Protein AF-A0AA86SM13-F1 (afdb_monomer)

Radius of gyration: 13.55 Å; Cα contacts (8 Å, |Δi|>4): 42; chains: 1; bounding box: 37×20×38 Å

Sequence (58 aa):
SLVDRGVWDAILNGPFVPKITENGVDVLKPISRWTVEESRKAQFDVRARNIISSRSNP

pLDDT: mean 84.31, std 10.44, range [45.75, 95.06]

Nearest PDB structures (foldseek):
  8k5a-assembly1_G  TM=4.048E-01  e=4.354E-01  Escherichia phage T4
  1tjk-assembly1_A  TM=3.470E-01  e=1.374E+00  Daboia russelii pulchella
  6nr9-assembly1_6  TM=3.605E-01  e=1.800E+00  Homo sapiens
  2oli-assembly1_A  TM=3.232E-01  e=1.573E+00  Daboia russelii pulchella
  2h4c-assembly5_E  TM=3.098E-01  e=2.524E+00  Daboia siamensis

Foldseek 3Di:
DVLVVLLVCCLVVPADFDWDQDPNDTDGDPPVPDDPVSVSSNVSNVVNVVVVVVVPPD

Solvent-accessible surface area (backbone atoms only — not comparable to full-atom values): 3477 Å² total; per-residue (Å²): 104,76,66,56,52,46,22,52,48,23,64,74,73,43,72,70,77,66,66,40,74,56,97,91,39,83,38,79,48,57,77,94,73,54,50,75,67,57,50,52,49,40,52,21,26,55,51,32,50,51,56,54,52,62,70,72,54,131

Mean predicted aligned error: 5.93 Å

Secondary structure (DSSP, 8-state):
-HHHHHHHHHHHH-----EEEETTEEEEPPGGG--HHHHHHHHHHHHHHHHHHHHH--

Structure (mmCIF, N/CA/C/O backbone):
data_AF-A0AA86SM13-F1
#
_entry.id   AF-A0AA86SM13-F1
#
loop_
_atom_site.group_PDB
_atom_site.id
_atom_site.type_symbol
_atom_site.label_atom_id
_atom_site.label_alt_id
_atom_site.label_comp_id
_atom_site.label_asym_id
_atom_site.label_entity_id
_atom_site.label_seq_id
_atom_site.pdbx_PDB_ins_code
_atom_site.Cartn_x
_atom_site.Cartn_y
_atom_site.Cartn_z
_atom_site.occupancy
_atom_site.B_iso_or_equiv
_atom_site.auth_seq_id
_atom_site.auth_comp_id
_atom_site.auth_asym_id
_atom_site.auth_atom_id
_atom_site.pdbx_PDB_model_num
ATOM 1 N N . SER A 1 1 ? 18.675 -0.500 -0.305 1.00 78.38 1 SER A N 1
ATOM 2 C CA . SER A 1 1 ? 18.191 0.381 0.785 1.00 78.38 1 SER A CA 1
ATOM 3 C C . SER A 1 1 ? 16.821 -0.092 1.291 1.00 78.38 1 SER A C 1
ATOM 5 O O . SER A 1 1 ? 16.238 -0.985 0.682 1.00 78.38 1 SER A O 1
ATOM 7 N N . LEU A 1 2 ? 16.295 0.441 2.409 1.00 71.44 2 LEU A N 1
ATOM 8 C CA . LEU A 1 2 ? 14.910 0.152 2.853 1.00 71.44 2 LEU A CA 1
ATOM 9 C C . LEU A 1 2 ? 13.865 0.624 1.825 1.00 71.44 2 LEU A C 1
ATOM 11 O O . LEU A 1 2 ? 12.824 -0.006 1.679 1.00 71.44 2 LEU A O 1
ATOM 15 N N . VAL A 1 3 ? 14.185 1.688 1.083 1.00 75.12 3 VAL A N 1
ATOM 16 C CA . VAL A 1 3 ? 13.374 2.208 -0.024 1.00 75.12 3 VAL A CA 1
ATOM 17 C C . VAL A 1 3 ? 13.291 1.189 -1.162 1.00 75.12 3 VAL A C 1
ATOM 19 O O . VAL A 1 3 ? 12.194 0.895 -1.620 1.00 75.12 3 VAL A O 1
ATOM 22 N N . ASP A 1 4 ? 14.418 0.591 -1.563 1.00 79.25 4 ASP A N 1
ATOM 23 C CA . ASP A 1 4 ? 14.432 -0.404 -2.650 1.00 79.25 4 ASP A CA 1
ATOM 24 C C . ASP A 1 4 ? 13.621 -1.650 -2.283 1.00 79.25 4 ASP A C 1
ATOM 26 O 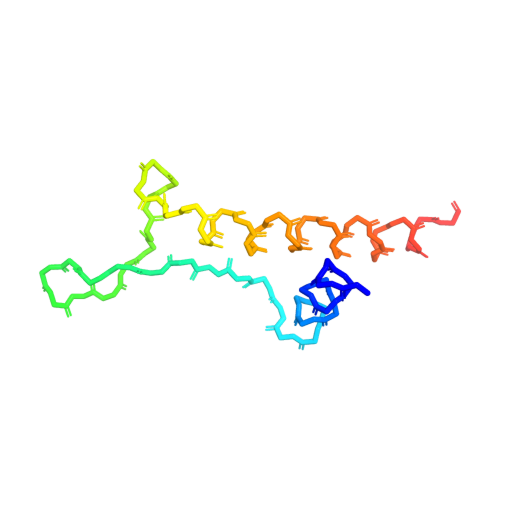O . ASP A 1 4 ? 12.897 -2.182 -3.115 1.00 79.25 4 ASP A O 1
ATOM 30 N N . ARG A 1 5 ? 13.689 -2.089 -1.017 1.00 82.94 5 ARG A N 1
ATOM 31 C CA . ARG A 1 5 ? 12.872 -3.211 -0.529 1.00 82.94 5 ARG A CA 1
ATOM 32 C C . ARG A 1 5 ? 11.376 -2.910 -0.605 1.00 82.94 5 ARG A C 1
ATOM 34 O O . ARG A 1 5 ? 10.633 -3.757 -1.078 1.00 82.94 5 ARG A O 1
ATOM 41 N N . GLY A 1 6 ? 10.949 -1.720 -0.180 1.00 81.94 6 GLY A N 1
ATOM 42 C CA . GLY A 1 6 ? 9.540 -1.321 -0.251 1.00 81.94 6 GLY A CA 1
ATOM 43 C C . GLY A 1 6 ? 9.014 -1.216 -1.685 1.00 81.94 6 GLY A C 1
ATOM 44 O O . GLY A 1 6 ? 7.892 -1.623 -1.957 1.00 81.94 6 GLY A O 1
ATOM 45 N N . VAL A 1 7 ? 9.835 -0.721 -2.616 1.00 82.94 7 VAL A N 1
ATOM 46 C CA . VAL A 1 7 ? 9.472 -0.648 -4.042 1.00 82.94 7 VAL A CA 1
ATOM 47 C C . VAL A 1 7 ? 9.361 -2.042 -4.663 1.00 82.94 7 VAL A C 1
ATOM 49 O O . VAL A 1 7 ? 8.402 -2.303 -5.383 1.00 82.94 7 VAL A O 1
ATOM 52 N N . TRP A 1 8 ? 10.301 -2.950 -4.381 1.00 86.44 8 TRP A N 1
ATOM 53 C CA . TRP A 1 8 ? 10.227 -4.321 -4.897 1.00 86.44 8 TRP A CA 1
ATOM 54 C C . TRP A 1 8 ? 9.041 -5.103 -4.335 1.00 86.44 8 TRP A C 1
ATOM 56 O O . TRP A 1 8 ? 8.400 -5.839 -5.079 1.00 86.44 8 TRP A O 1
ATOM 66 N N . ASP A 1 9 ? 8.717 -4.907 -3.058 1.00 84.06 9 ASP A N 1
ATOM 67 C CA . ASP A 1 9 ? 7.536 -5.500 -2.428 1.00 84.06 9 ASP A CA 1
ATOM 68 C C . ASP A 1 9 ? 6.239 -5.061 -3.129 1.00 84.06 9 ASP A C 1
ATOM 70 O O . ASP A 1 9 ? 5.434 -5.905 -3.512 1.00 84.06 9 ASP A O 1
ATOM 74 N N . ALA A 1 10 ? 6.095 -3.762 -3.409 1.00 85.69 10 ALA A N 1
ATOM 75 C CA . ALA A 1 10 ? 4.960 -3.207 -4.149 1.00 85.69 10 ALA A CA 1
ATOM 76 C C . ALA A 1 10 ? 4.841 -3.749 -5.586 1.00 85.69 10 ALA A C 1
ATOM 78 O O . ALA A 1 10 ? 3.738 -3.963 -6.090 1.00 85.69 10 ALA A O 1
ATOM 79 N N . ILE A 1 11 ? 5.972 -3.984 -6.263 1.00 82.44 11 ILE A N 1
ATOM 80 C CA . ILE A 1 11 ? 5.989 -4.580 -7.610 1.00 82.44 11 ILE A CA 1
ATOM 81 C C . ILE A 1 11 ? 5.509 -6.036 -7.569 1.00 82.44 11 ILE A C 1
ATOM 83 O O . ILE A 1 11 ? 4.763 -6.452 -8.452 1.00 82.44 11 ILE A O 1
ATOM 87 N N . LEU A 1 12 ? 5.940 -6.809 -6.568 1.00 86.88 12 LEU A N 1
ATOM 88 C CA . LEU A 1 12 ? 5.637 -8.238 -6.462 1.00 86.88 12 LEU A CA 1
ATOM 89 C C . LEU A 1 12 ? 4.221 -8.509 -5.944 1.00 86.88 12 LEU A C 1
ATOM 91 O O . LEU A 1 12 ? 3.542 -9.396 -6.455 1.00 86.88 12 LEU A O 1
ATOM 95 N N . ASN A 1 13 ? 3.785 -7.753 -4.938 1.00 85.44 13 ASN A N 1
ATOM 96 C CA . ASN A 1 13 ? 2.538 -8.001 -4.212 1.00 85.44 13 ASN A CA 1
ATOM 97 C C . ASN A 1 13 ? 1.389 -7.080 -4.647 1.00 85.44 13 ASN A C 1
ATOM 99 O O . ASN A 1 13 ? 0.243 -7.285 -4.244 1.00 85.44 13 ASN A O 1
ATOM 103 N N . GLY A 1 14 ? 1.675 -6.090 -5.493 1.00 77.88 14 GLY A N 1
ATOM 104 C CA . GLY A 1 14 ? 0.716 -5.071 -5.890 1.00 77.88 14 GLY A CA 1
ATOM 105 C C . GLY A 1 14 ? 0.586 -3.946 -4.855 1.00 77.88 14 GLY A C 1
ATOM 106 O O . GLY A 1 14 ? 1.242 -3.962 -3.813 1.00 77.88 14 GLY A O 1
ATOM 107 N N . PRO A 1 15 ? -0.248 -2.935 -5.152 1.00 83.06 15 PRO A N 1
ATOM 108 C CA . PRO A 1 15 ? -0.336 -1.732 -4.341 1.00 83.06 15 PRO A CA 1
ATOM 109 C C . PRO A 1 15 ? -0.889 -2.022 -2.943 1.00 83.06 15 PRO A C 1
ATOM 111 O O . PRO A 1 15 ? -1.895 -2.717 -2.779 1.00 83.06 15 PRO A O 1
ATOM 114 N N . PHE A 1 16 ? -0.270 -1.420 -1.935 1.00 87.75 16 PHE A N 1
ATOM 115 C CA . PHE A 1 16 ? -0.763 -1.426 -0.573 1.00 87.75 16 PHE A CA 1
ATOM 116 C C . PHE A 1 16 ? -2.007 -0.538 -0.445 1.00 87.75 16 PHE A C 1
ATOM 118 O O . PHE A 1 16 ? -1.987 0.662 -0.716 1.00 87.75 16 PHE A O 1
ATOM 125 N N . VAL A 1 17 ? -3.106 -1.131 0.025 1.00 87.31 17 VAL A N 1
ATOM 126 C CA . VAL A 1 17 ? -4.370 -0.426 0.256 1.00 87.31 17 VAL A CA 1
ATOM 127 C C . VAL A 1 17 ? -4.789 -0.613 1.717 1.00 87.31 17 VAL A C 1
ATOM 129 O O . VAL A 1 17 ? -5.222 -1.710 2.084 1.00 87.31 17 VAL A O 1
ATOM 132 N N . PRO A 1 18 ? -4.672 0.424 2.570 1.00 91.94 18 PRO A N 1
ATOM 133 C CA . PRO A 1 18 ? -5.063 0.321 3.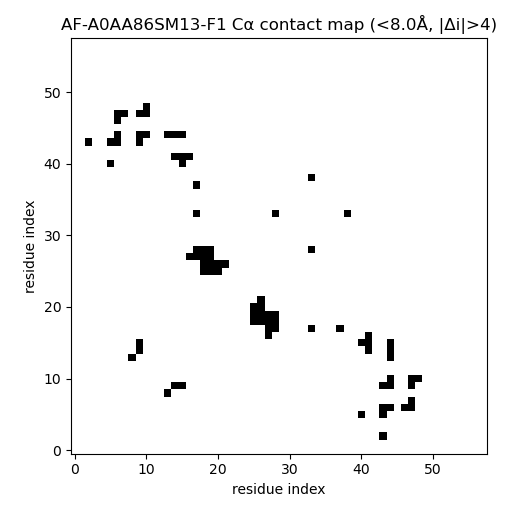969 1.00 91.94 18 PRO A CA 1
ATOM 134 C C . PRO A 1 18 ? -6.573 0.114 4.116 1.00 91.94 18 PRO A C 1
ATOM 136 O O . PRO A 1 18 ? -7.381 0.803 3.484 1.00 91.94 18 PRO A O 1
ATOM 139 N N . LYS A 1 19 ? -6.952 -0.807 5.001 1.00 94.12 19 LYS A N 1
ATOM 140 C CA . LYS A 1 19 ? -8.343 -1.064 5.382 1.00 94.12 19 LYS A CA 1
ATOM 141 C C . LYS A 1 19 ? -8.559 -0.741 6.853 1.00 94.12 19 LYS A C 1
ATOM 143 O O . LYS A 1 19 ? -7.620 -0.759 7.647 1.00 94.12 19 LYS A O 1
ATOM 148 N N . ILE A 1 20 ? -9.796 -0.427 7.197 1.00 94.62 20 ILE A N 1
ATOM 149 C CA . ILE A 1 20 ? -10.250 -0.226 8.568 1.00 94.62 20 ILE A CA 1
ATOM 150 C C . ILE A 1 20 ? -11.560 -0.982 8.758 1.00 94.62 20 ILE A C 1
ATOM 152 O O . ILE A 1 20 ? -12.394 -1.012 7.855 1.00 94.62 20 ILE A O 1
ATOM 156 N N . THR A 1 21 ? -11.735 -1.592 9.923 1.00 95.06 21 THR A N 1
ATOM 157 C CA . THR A 1 21 ? -12.999 -2.226 10.287 1.00 95.06 21 THR A CA 1
ATOM 15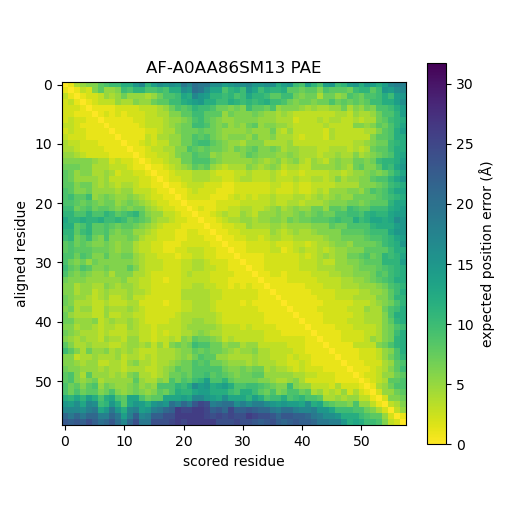8 C C . THR A 1 21 ? -13.910 -1.176 10.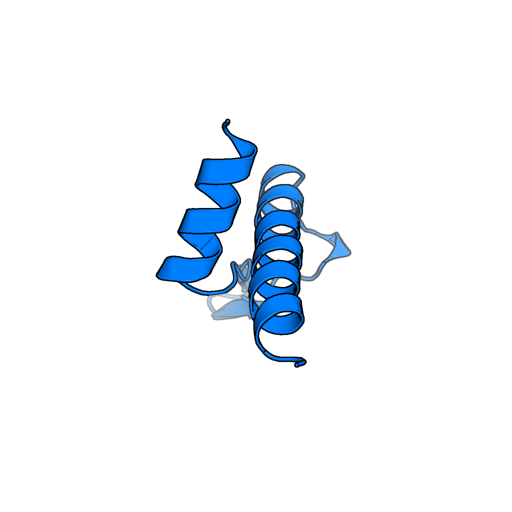917 1.00 95.06 21 THR A C 1
ATOM 160 O O . THR A 1 21 ? -13.603 -0.644 11.984 1.00 95.06 21 THR A O 1
ATOM 163 N N . GLU A 1 22 ? -15.037 -0.881 10.274 1.00 91.75 22 GLU A N 1
ATOM 164 C CA . GLU A 1 22 ? -16.094 -0.024 10.815 1.00 91.75 22 GLU A CA 1
ATOM 165 C C . GLU A 1 22 ? -17.387 -0.837 10.904 1.00 91.75 22 GLU A C 1
ATOM 167 O O . GLU A 1 22 ? -17.799 -1.478 9.941 1.00 91.75 22 GLU A O 1
ATOM 172 N N . ASN A 1 23 ? -18.018 -0.853 12.081 1.00 91.75 23 ASN A N 1
ATOM 173 C CA . ASN A 1 23 ? -19.244 -1.623 12.341 1.00 91.75 23 ASN A CA 1
ATOM 174 C C . ASN A 1 23 ? -19.147 -3.116 11.951 1.00 91.75 23 ASN A C 1
ATOM 176 O O . ASN A 1 23 ? -20.119 -3.708 11.491 1.00 91.75 23 ASN A O 1
ATOM 180 N N . GLY A 1 24 ? -17.967 -3.723 12.123 1.00 94.56 24 GLY A N 1
AT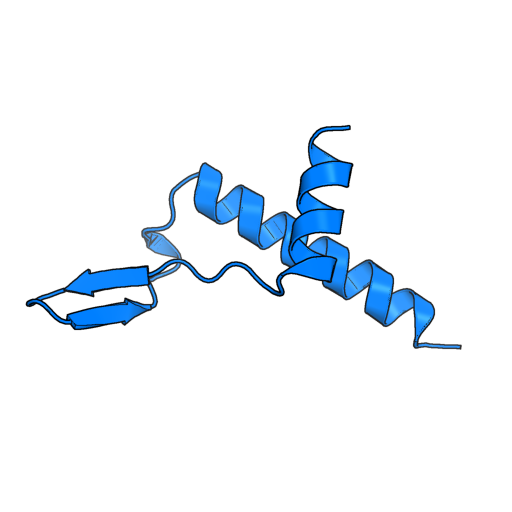OM 181 C CA . GLY A 1 24 ? -17.720 -5.132 11.791 1.00 94.56 24 GLY A CA 1
ATOM 182 C C . GLY A 1 24 ? -17.496 -5.417 10.302 1.00 94.56 24 GLY A C 1
ATOM 183 O O . GLY A 1 24 ? -17.381 -6.581 9.928 1.00 94.56 24 GLY A O 1
ATOM 184 N N . VAL A 1 25 ? -17.415 -4.384 9.458 1.00 94.62 25 VAL A N 1
ATOM 185 C CA . VAL A 1 25 ? -17.146 -4.510 8.022 1.00 94.62 25 VAL A CA 1
ATOM 186 C C . VAL A 1 25 ? -15.800 -3.880 7.690 1.00 94.62 25 VAL A C 1
ATOM 188 O O . VAL A 1 25 ? -15.520 -2.745 8.077 1.00 94.62 25 VAL A O 1
ATOM 191 N N . ASP A 1 26 ? -14.977 -4.603 6.934 1.00 94.75 26 ASP A N 1
ATOM 192 C CA . ASP A 1 26 ? -13.719 -4.074 6.419 1.00 94.75 26 ASP A CA 1
ATOM 193 C C . ASP A 1 26 ? -13.978 -3.145 5.233 1.00 94.75 26 ASP A C 1
ATOM 195 O O . ASP A 1 26 ? -14.384 -3.573 4.149 1.00 94.75 26 ASP A O 1
ATOM 199 N N . VAL A 1 27 ? -13.699 -1.861 5.435 1.00 94.50 27 VAL A N 1
ATOM 200 C CA . VAL A 1 27 ? -13.813 -0.812 4.421 1.00 94.50 27 VAL A CA 1
ATOM 201 C C . VAL A 1 27 ? -12.447 -0.209 4.110 1.00 94.50 27 VAL A C 1
ATOM 203 O O . VAL A 1 27 ? -11.471 -0.384 4.844 1.00 94.50 27 VAL A O 1
ATOM 206 N N . LEU A 1 28 ? -12.352 0.508 2.990 1.00 94.06 28 LEU A N 1
ATOM 207 C CA . LEU A 1 28 ? -11.148 1.268 2.665 1.00 94.06 28 LEU A CA 1
ATOM 208 C C . LEU A 1 28 ? -10.939 2.374 3.696 1.00 94.06 28 LEU A C 1
ATOM 210 O O . LEU A 1 28 ? -11.852 3.144 3.995 1.00 94.06 28 LEU A O 1
ATOM 214 N N . LYS A 1 29 ? -9.718 2.478 4.219 1.00 94.88 29 LYS A N 1
ATOM 215 C CA . LYS A 1 29 ? -9.377 3.519 5.183 1.00 94.88 29 LYS A CA 1
ATOM 216 C C . LYS A 1 29 ? -9.265 4.867 4.459 1.00 94.88 29 LYS A C 1
ATOM 218 O O . LYS A 1 29 ? -8.484 4.964 3.508 1.00 94.88 29 LYS A O 1
ATOM 223 N N . PRO A 1 30 ? -9.968 5.923 4.903 1.00 92.69 30 PRO A N 1
ATOM 224 C CA . PRO A 1 30 ? -9.804 7.260 4.336 1.00 92.69 30 PRO A CA 1
ATOM 225 C C . PRO A 1 30 ? -8.359 7.751 4.470 1.00 92.69 30 PRO A C 1
ATOM 227 O O . PRO A 1 30 ? -7.754 7.562 5.524 1.00 92.69 30 PRO A O 1
ATOM 230 N N . ILE A 1 31 ? -7.830 8.433 3.444 1.00 89.19 31 ILE A N 1
ATOM 231 C CA . ILE A 1 31 ? -6.437 8.935 3.407 1.00 89.19 31 ILE A CA 1
ATOM 232 C C . ILE A 1 31 ? -6.111 9.810 4.626 1.00 89.19 31 ILE A C 1
ATOM 234 O O . ILE A 1 31 ? -5.023 9.721 5.185 1.00 89.19 31 ILE A O 1
ATOM 238 N N . SER A 1 3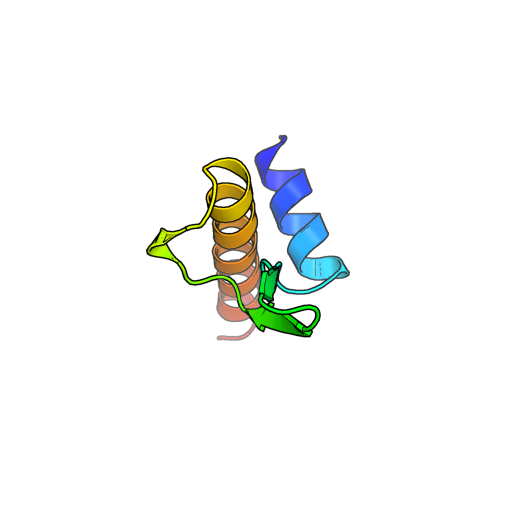2 ? -7.074 10.606 5.099 1.00 92.00 32 SER A N 1
ATOM 239 C CA . SER A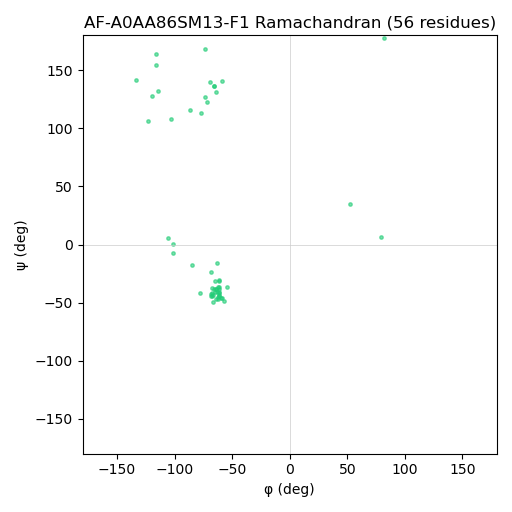 1 32 ? -6.922 11.455 6.290 1.00 92.00 32 SER A CA 1
ATOM 240 C C . SER A 1 32 ? -6.676 10.683 7.591 1.00 92.00 32 SER A C 1
ATOM 242 O O . SER A 1 32 ? -6.252 11.277 8.578 1.00 92.00 32 SER A O 1
ATOM 244 N N . ARG A 1 33 ? -6.946 9.374 7.611 1.00 93.38 33 ARG A N 1
ATOM 245 C CA . ARG A 1 33 ? -6.729 8.486 8.761 1.00 93.38 33 ARG A CA 1
ATOM 246 C C . ARG A 1 33 ? -5.526 7.565 8.583 1.00 93.38 33 ARG A C 1
ATOM 248 O O . ARG A 1 33 ? -5.330 6.665 9.400 1.00 93.38 33 ARG A O 1
ATOM 255 N N . TRP A 1 34 ? -4.756 7.727 7.511 1.00 93.44 34 TRP A N 1
ATOM 256 C CA . TRP A 1 34 ? -3.586 6.891 7.286 1.00 93.44 34 TRP A CA 1
ATOM 257 C C . TRP A 1 34 ? -2.498 7.202 8.310 1.00 93.44 34 TRP A C 1
ATOM 259 O O . TRP A 1 34 ? -2.252 8.361 8.644 1.00 93.44 34 TRP A O 1
ATOM 269 N N . THR A 1 35 ? -1.827 6.164 8.804 1.00 94.12 35 THR A N 1
ATOM 270 C CA . THR A 1 35 ? -0.625 6.346 9.617 1.00 94.12 35 THR A CA 1
ATOM 271 C C . THR A 1 35 ? 0.548 6.771 8.734 1.00 94.12 35 THR A C 1
ATOM 273 O O . THR A 1 35 ? 0.505 6.699 7.498 1.00 94.12 35 THR A O 1
ATOM 276 N N . VAL A 1 36 ? 1.634 7.210 9.369 1.00 93.12 36 VAL A N 1
ATOM 277 C CA . VAL A 1 36 ? 2.871 7.573 8.666 1.00 93.12 36 VAL A CA 1
ATOM 278 C C . VAL A 1 36 ? 3.443 6.364 7.919 1.00 93.12 36 VAL A C 1
ATOM 280 O O . VAL A 1 36 ? 3.922 6.492 6.793 1.00 93.12 36 VAL A O 1
ATOM 283 N N . GLU A 1 37 ? 3.356 5.175 8.510 1.00 91.06 37 GLU A N 1
ATOM 284 C CA . GLU A 1 37 ? 3.827 3.918 7.929 1.00 91.06 37 GLU A CA 1
ATOM 285 C C . GLU A 1 37 ? 2.983 3.509 6.722 1.00 91.06 37 GLU A C 1
ATOM 287 O O . GLU A 1 37 ? 3.539 3.131 5.690 1.00 91.06 37 GLU A O 1
ATOM 292 N N . GLU A 1 38 ? 1.656 3.617 6.827 1.00 93.00 38 GLU A N 1
ATOM 293 C CA . GLU A 1 38 ? 0.732 3.339 5.722 1.00 93.00 38 GLU A CA 1
ATOM 294 C C . GLU A 1 38 ? 0.985 4.293 4.549 1.00 93.00 38 GLU A C 1
ATOM 296 O O . GLU A 1 38 ? 1.124 3.861 3.403 1.00 93.00 38 GLU A O 1
ATOM 301 N N . SER A 1 39 ? 1.157 5.581 4.853 1.00 90.56 39 SER A N 1
ATOM 302 C CA . SER A 1 39 ? 1.495 6.610 3.868 1.00 90.56 39 SER A CA 1
ATOM 303 C C . SER A 1 39 ? 2.841 6.339 3.194 1.00 90.56 39 SER A C 1
ATOM 305 O O . SER A 1 39 ? 2.973 6.484 1.979 1.00 90.56 39 SER A O 1
ATOM 307 N N . ARG A 1 40 ? 3.851 5.901 3.958 1.00 89.62 40 ARG A N 1
ATOM 308 C CA . ARG A 1 40 ? 5.168 5.536 3.418 1.00 89.62 40 ARG A CA 1
ATOM 309 C C . ARG A 1 40 ? 5.082 4.325 2.486 1.00 89.62 40 ARG A C 1
ATOM 311 O O . ARG A 1 40 ? 5.734 4.340 1.446 1.00 89.62 40 ARG A O 1
ATOM 318 N N . LYS A 1 41 ? 4.284 3.306 2.823 1.00 87.81 41 LYS A N 1
ATOM 319 C CA . LYS A 1 41 ? 4.062 2.143 1.945 1.00 87.81 41 LYS A CA 1
ATOM 320 C C . LYS A 1 41 ? 3.402 2.551 0.628 1.00 87.81 41 LYS A C 1
ATOM 322 O O . LYS A 1 41 ? 3.936 2.231 -0.427 1.00 87.81 41 LYS A O 1
ATOM 327 N N . ALA A 1 42 ? 2.349 3.364 0.682 1.00 87.38 42 ALA A N 1
ATOM 328 C CA . ALA A 1 42 ? 1.683 3.859 -0.523 1.00 87.38 42 ALA A CA 1
ATOM 329 C C . ALA A 1 42 ? 2.606 4.703 -1.431 1.00 87.38 42 ALA A C 1
ATOM 331 O O . ALA A 1 42 ? 2.483 4.681 -2.655 1.00 87.38 42 ALA A O 1
ATOM 332 N N . GLN A 1 43 ? 3.582 5.425 -0.866 1.00 85.88 43 GLN A N 1
ATOM 333 C CA . GLN A 1 43 ? 4.600 6.118 -1.670 1.00 85.88 43 GLN A CA 1
ATOM 334 C C . GLN A 1 43 ? 5.506 5.154 -2.445 1.00 85.88 43 GLN A C 1
ATOM 336 O O . GLN A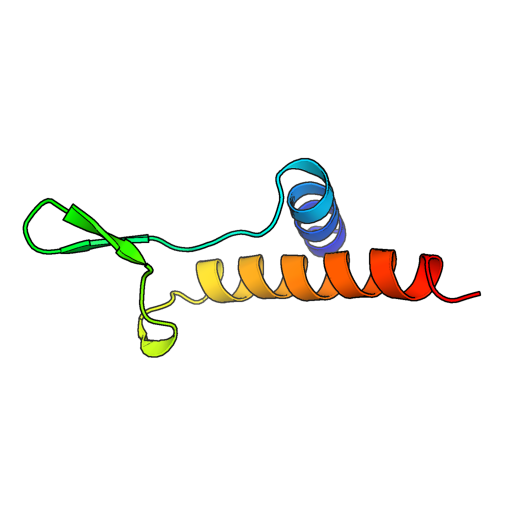 1 43 ? 5.974 5.501 -3.533 1.00 85.88 43 GLN A O 1
ATOM 341 N N . PHE A 1 44 ? 5.770 3.960 -1.910 1.00 85.31 44 PHE A N 1
ATOM 342 C CA . PHE A 1 44 ? 6.521 2.943 -2.641 1.00 85.31 44 PHE A CA 1
ATOM 343 C C . PHE A 1 44 ? 5.730 2.418 -3.836 1.00 85.31 44 PHE A C 1
ATOM 345 O O . PHE 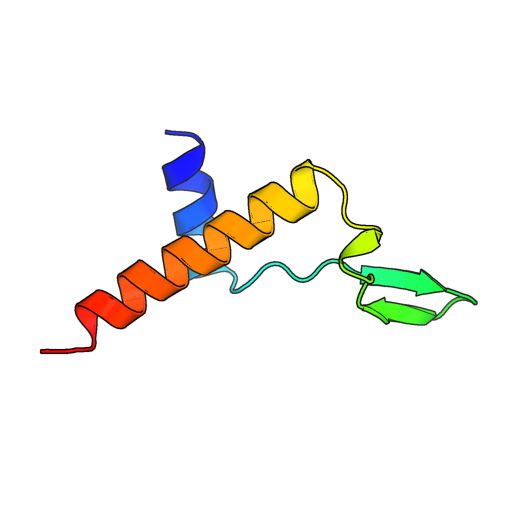A 1 44 ? 6.320 2.280 -4.904 1.00 85.31 44 PHE A O 1
ATOM 352 N N . ASP A 1 45 ? 4.411 2.267 -3.714 1.00 82.00 45 ASP A N 1
ATOM 353 C CA . ASP A 1 45 ? 3.545 1.879 -4.834 1.00 82.00 45 ASP A CA 1
ATOM 354 C C . ASP A 1 45 ? 3.575 2.904 -5.971 1.00 82.00 45 ASP A C 1
ATOM 356 O O . ASP A 1 45 ? 3.666 2.546 -7.146 1.00 82.00 45 ASP A O 1
ATOM 360 N N . VAL A 1 46 ? 3.549 4.200 -5.634 1.00 80.94 46 VAL A N 1
ATOM 361 C CA . VAL A 1 46 ? 3.662 5.283 -6.626 1.00 80.94 46 VAL A CA 1
ATOM 362 C C . VAL A 1 46 ? 5.005 5.210 -7.354 1.00 80.94 46 VAL A C 1
ATOM 364 O O . VAL A 1 46 ? 5.058 5.327 -8.578 1.00 80.94 46 VAL A O 1
ATOM 367 N N . ARG A 1 47 ? 6.101 4.970 -6.626 1.00 81.25 47 ARG A N 1
ATOM 368 C CA . ARG A 1 47 ? 7.437 4.821 -7.226 1.00 81.25 47 ARG A CA 1
ATOM 369 C C . ARG A 1 47 ? 7.541 3.569 -8.095 1.00 81.25 47 ARG A C 1
ATOM 371 O O . ARG A 1 47 ? 8.071 3.658 -9.198 1.00 81.25 47 ARG A O 1
ATOM 378 N N . ALA A 1 48 ? 7.014 2.438 -7.629 1.00 82.00 48 ALA A N 1
ATOM 379 C CA . ALA A 1 48 ? 6.939 1.191 -8.384 1.00 82.00 48 ALA A CA 1
ATOM 380 C C . ALA A 1 48 ? 6.183 1.388 -9.703 1.00 82.00 48 ALA A C 1
ATOM 382 O O . ALA A 1 48 ? 6.701 1.053 -10.770 1.00 82.00 48 ALA A O 1
ATOM 383 N N . ARG A 1 49 ? 5.005 2.024 -9.647 1.00 82.75 49 ARG A N 1
ATOM 384 C CA . ARG A 1 49 ? 4.221 2.371 -10.837 1.00 82.75 49 ARG A CA 1
ATOM 385 C C . ARG A 1 49 ? 5.018 3.261 -11.787 1.00 82.75 49 ARG A C 1
ATOM 387 O O . ARG A 1 49 ? 5.063 2.959 -12.970 1.00 82.75 49 ARG A O 1
ATOM 394 N N . ASN A 1 50 ? 5.693 4.295 -11.288 1.00 79.00 50 ASN A N 1
ATOM 395 C CA . ASN A 1 50 ? 6.494 5.180 -12.135 1.00 79.00 50 ASN A CA 1
ATOM 396 C C . ASN A 1 50 ? 7.651 4.449 -12.836 1.00 79.00 50 ASN A C 1
ATOM 398 O O . ASN A 1 50 ? 7.932 4.765 -13.985 1.00 79.00 50 ASN A O 1
ATOM 402 N N . ILE A 1 51 ? 8.295 3.470 -12.189 1.00 78.38 51 ILE A N 1
ATOM 403 C CA . ILE A 1 51 ? 9.354 2.642 -12.800 1.00 78.38 51 ILE A CA 1
ATOM 404 C C . ILE A 1 51 ? 8.786 1.730 -13.895 1.00 78.38 51 ILE A C 1
ATOM 406 O O . ILE A 1 51 ? 9.398 1.572 -14.951 1.00 78.38 51 ILE A O 1
ATOM 410 N N . ILE A 1 52 ? 7.626 1.116 -13.650 1.00 76.00 52 ILE A N 1
ATOM 411 C CA . ILE A 1 52 ? 6.962 0.257 -14.638 1.00 76.00 52 ILE A CA 1
ATOM 412 C C . ILE A 1 52 ? 6.506 1.101 -15.833 1.00 76.00 52 ILE A C 1
ATOM 414 O O . ILE A 1 52 ? 6.820 0.762 -16.973 1.00 76.00 52 ILE A O 1
ATOM 418 N N . SER A 1 53 ? 5.822 2.221 -15.579 1.00 74.69 53 SER A N 1
ATOM 419 C CA . SER A 1 53 ? 5.319 3.147 -16.600 1.00 74.69 53 SER A CA 1
ATOM 420 C C . SER A 1 53 ? 6.436 3.794 -17.417 1.00 74.69 53 SER A C 1
ATOM 422 O O . SER A 1 53 ? 6.312 3.887 -18.633 1.00 74.69 53 SER A O 1
ATOM 424 N N . SER A 1 54 ? 7.547 4.200 -16.794 1.00 70.25 54 SER A N 1
ATOM 425 C CA . SER A 1 54 ? 8.680 4.785 -17.526 1.00 70.25 54 SER A CA 1
ATOM 426 C C . SER A 1 54 ? 9.409 3.777 -18.412 1.00 70.25 54 SER A C 1
ATOM 428 O O . SER A 1 54 ? 10.033 4.172 -19.387 1.00 70.25 54 SER A O 1
ATOM 430 N N . ARG A 1 55 ? 9.316 2.476 -18.110 1.00 60.81 55 ARG A N 1
ATOM 431 C CA . ARG A 1 55 ? 9.836 1.396 -18.964 1.00 60.81 55 ARG A CA 1
ATOM 432 C C . ARG A 1 55 ? 8.876 0.951 -20.063 1.00 60.81 55 ARG A C 1
ATOM 434 O O . ARG A 1 55 ? 9.308 0.262 -20.979 1.00 60.81 55 ARG A O 1
ATOM 441 N N . SER A 1 56 ? 7.593 1.283 -19.951 1.00 58.78 56 SER A N 1
ATOM 442 C CA . SER A 1 56 ? 6.559 0.893 -20.919 1.00 58.78 56 SER A CA 1
ATOM 443 C C . SER A 1 56 ? 6.168 2.017 -21.881 1.00 58.78 56 SER A C 1
ATOM 445 O O . SER A 1 56 ? 5.347 1.786 -22.764 1.00 58.78 56 SER A O 1
ATOM 447 N N . ASN A 1 57 ? 6.793 3.191 -21.763 1.00 45.75 57 ASN A N 1
ATOM 448 C CA . ASN A 1 57 ? 6.726 4.245 -22.766 1.00 45.75 57 ASN A CA 1
ATOM 449 C C . ASN A 1 57 ? 8.055 4.247 -23.555 1.00 45.75 57 ASN A C 1
ATOM 451 O O . ASN A 1 57 ? 9.079 4.564 -22.946 1.00 45.75 57 ASN A O 1
ATOM 455 N N . PRO A 1 58 ? 8.074 3.806 -24.829 1.00 53.47 58 PRO A N 1
ATOM 456 C CA . PRO A 1 58 ? 9.281 3.793 -25.656 1.00 53.47 58 PRO A CA 1
ATOM 457 C C . PRO A 1 58 ? 9.815 5.197 -25.964 1.00 53.47 58 PRO A C 1
ATOM 459 O O . PRO A 1 58 ? 9.014 6.161 -25.958 1.00 53.47 58 PRO A O 1
#

Organism: NCBI:txid92480